Protein AF-0000000078897210 (afdb_homodimer)

pLDDT: mean 91.11, std 10.3, range [56.66, 98.88]

Sequence (164 aa):
MQIFDYKKKIAEAETKLKQQQNLYEAVRSDRNLYSKNLIESQDEITEMKRKLKIMNHQIDQLKEEITAKEATLVKEHLEHQRMQIFDYKKKIAEAETKLKQQQNLYEAVRSDRNLYSKNLIESQDEITEMKRKLKIMNHQIDQLKEEITAKEATLVKEHLEHQR

Radius of gyration: 35.7 Å; Cα contacts (8 Å, |Δi|>4): 86; chains: 2; bounding box: 18×115×64 Å

Secondary structure (DSSP, 8-state):
-HHHHHHHHHHHHHHHHHHHHHHHHHHHHHHHHHHHHHHHHHHHHHHHHHHHHHHHHHHHHHHHHHHHHHHHHHHHHHHHH-/-HHHHHHHHHHHHHHHHHHHHHHHHHHHHHHHHHHHHHHHHHHHHHHHHHHHHHHHHHHHHHHHHHHHHHHHHHHHHHHHH-

InterPro domains:
  IPR049270 Cilia- and flagella-associated protein 58, central coiled coil [PF21771] (2-82)

Solvent-accessible surface area (backbone atoms only — not comparable to full-atom values): 8576 Å² total; per-residue (Å²): 111,72,63,59,53,44,52,49,52,42,54,53,46,53,53,50,40,53,53,50,51,53,52,33,52,54,39,43,51,50,27,53,52,31,47,53,53,32,52,52,42,53,52,50,46,53,54,48,54,53,50,51,52,52,50,52,52,50,48,51,51,53,52,50,50,50,54,53,53,53,53,52,53,55,52,53,54,57,58,69,76,99,112,69,63,59,53,44,53,50,52,42,51,52,44,52,51,51,39,53,53,49,51,52,50,34,53,53,38,44,52,51,26,52,51,31,46,53,52,31,54,53,44,53,52,51,44,54,52,47,55,53,50,52,51,52,50,51,51,49,47,52,51,52,54,50,51,52,54,54,53,52,54,52,52,55,53,52,54,56,57,69,76,100

Structure (mmCIF, N/CA/C/O backbone):
data_AF-0000000078897210-model_v1
#
loop_
_entity.id
_entity.type
_entity.pdbx_description
1 polymer 'Cilia- and flagella-associated protein 58 central coiled coil domain-containing protein'
#
loop_
_atom_site.group_PDB
_atom_site.id
_atom_site.type_symbol
_atom_site.label_atom_id
_atom_site.label_alt_id
_atom_site.label_comp_id
_atom_site.label_asym_id
_atom_site.label_entity_id
_atom_site.label_seq_id
_atom_site.pdbx_PDB_ins_code
_atom_site.Cartn_x
_atom_site.Cartn_y
_atom_site.Cartn_z
_atom_site.occupancy
_atom_site.B_iso_or_equiv
_atom_site.auth_seq_id
_atom_site.auth_comp_id
_atom_site.auth_asym_id
_atom_site.auth_atom_id
_atom_site.pdbx_PDB_model_num
ATOM 1 N N . MET A 1 1 ? 3.094 -50.438 -32.062 1 69.94 1 MET A N 1
ATOM 2 C CA . MET A 1 1 ? 2.191 -49.312 -32.125 1 69.94 1 MET A CA 1
ATOM 3 C C . MET A 1 1 ? 1.845 -48.812 -30.719 1 69.94 1 MET A C 1
ATOM 5 O O . MET A 1 1 ? 1.979 -47.625 -30.422 1 69.94 1 MET A O 1
ATOM 9 N N . GLN A 1 2 ? 1.847 -49.812 -29.828 1 86.38 2 GLN A N 1
ATOM 10 C CA . GLN A 1 2 ? 1.339 -49.5 -28.484 1 86.38 2 GLN A CA 1
ATOM 11 C C . GLN A 1 2 ? 2.404 -48.812 -27.641 1 86.38 2 GLN A C 1
ATOM 13 O O . GLN A 1 2 ? 2.135 -47.812 -27 1 86.38 2 GLN A O 1
ATOM 18 N N . ILE A 1 3 ? 3.684 -49.062 -27.953 1 88.44 3 ILE A N 1
ATOM 19 C CA . ILE A 1 3 ? 4.773 -48.531 -27.156 1 88.44 3 ILE A CA 1
ATOM 20 C C . ILE A 1 3 ? 5.074 -47.094 -27.594 1 88.44 3 ILE A C 1
ATOM 22 O O . ILE A 1 3 ? 5.336 -46.219 -26.75 1 88.44 3 ILE A O 1
ATOM 26 N N . PHE A 1 4 ? 4.977 -46.938 -28.812 1 88.5 4 PHE A N 1
ATOM 27 C CA . PHE A 1 4 ? 5.238 -45.625 -29.375 1 88.5 4 PHE A CA 1
ATOM 28 C C . PHE A 1 4 ? 4.23 -44.594 -28.859 1 88.5 4 PHE A C 1
ATOM 30 O O . PHE A 1 4 ? 4.605 -43.5 -28.484 1 88.5 4 PHE A O 1
ATOM 37 N N . ASP A 1 5 ? 2.965 -45.031 -28.828 1 92.62 5 ASP A N 1
ATOM 38 C CA . ASP A 1 5 ? 1.895 -44.156 -28.328 1 92.62 5 ASP A CA 1
ATOM 39 C C . ASP A 1 5 ? 2.105 -43.781 -26.859 1 92.62 5 ASP A C 1
ATOM 41 O O . ASP A 1 5 ? 1.858 -42.656 -26.453 1 92.62 5 ASP A O 1
ATOM 45 N N . TYR A 1 6 ? 2.588 -44.781 -26.141 1 90.81 6 TYR A N 1
ATOM 46 C CA . TYR A 1 6 ? 2.846 -44.531 -24.719 1 90.81 6 TYR A CA 1
ATOM 47 C C . TYR A 1 6 ? 3.998 -43.562 -24.531 1 90.81 6 TYR A C 1
ATOM 49 O O . TYR A 1 6 ? 3.918 -42.656 -23.703 1 90.81 6 TYR A O 1
ATOM 57 N N . LYS A 1 7 ? 5.031 -43.719 -25.297 1 89.5 7 LYS A N 1
ATOM 58 C CA . LYS A 1 7 ? 6.188 -42.812 -25.234 1 89.5 7 LYS A CA 1
ATOM 59 C C . LYS A 1 7 ? 5.801 -41.375 -25.609 1 89.5 7 LYS A C 1
ATOM 61 O O . LYS A 1 7 ? 6.258 -40.438 -24.984 1 89.5 7 LYS A O 1
ATOM 66 N N . LYS A 1 8 ? 4.914 -41.375 -26.625 1 92.81 8 LYS A N 1
ATOM 67 C CA . LYS A 1 8 ? 4.414 -40.094 -27.078 1 92.81 8 LYS A CA 1
ATOM 68 C C . LYS A 1 8 ? 3.6 -39.406 -25.984 1 92.81 8 LYS A C 1
ATOM 70 O O . LYS A 1 8 ? 3.744 -38.219 -25.75 1 92.81 8 LYS A O 1
ATOM 75 N N . LYS A 1 9 ? 2.783 -40.125 -25.281 1 92.31 9 LYS A N 1
ATOM 76 C CA . LYS A 1 9 ? 1.942 -39.594 -24.219 1 92.31 9 LYS A CA 1
ATOM 77 C C . LYS A 1 9 ? 2.789 -39.094 -23.047 1 92.31 9 LYS A C 1
ATOM 79 O O . LYS A 1 9 ? 2.479 -38.062 -22.438 1 92.31 9 LYS A O 1
ATOM 84 N N . ILE A 1 10 ? 3.848 -39.781 -22.75 1 91.56 10 ILE A N 1
ATOM 85 C CA . ILE A 1 10 ? 4.742 -39.406 -21.656 1 91.56 10 ILE A CA 1
ATOM 86 C C . ILE A 1 10 ? 5.457 -38.094 -22 1 91.56 10 ILE A C 1
ATOM 88 O O . ILE A 1 10 ? 5.543 -37.188 -21.172 1 91.56 10 ILE A O 1
ATOM 92 N N . ALA A 1 11 ? 5.941 -38.062 -23.234 1 92.56 11 ALA A N 1
ATOM 93 C CA . ALA A 1 11 ? 6.637 -36.844 -23.688 1 92.56 11 ALA A CA 1
ATOM 94 C C . ALA A 1 11 ? 5.727 -35.625 -23.641 1 92.56 11 ALA A C 1
ATOM 96 O O . ALA A 1 11 ? 6.148 -34.562 -23.219 1 92.56 11 ALA A O 1
ATOM 97 N N . GLU A 1 12 ? 4.465 -35.812 -24.078 1 94 12 GLU A N 1
ATOM 98 C CA . GLU A 1 12 ? 3.475 -34.75 -24.062 1 94 12 GLU A CA 1
ATOM 99 C C . GLU A 1 12 ? 3.189 -34.281 -22.641 1 94 12 GLU A C 1
ATOM 101 O O . GLU A 1 12 ? 3.096 -33.094 -22.375 1 94 12 GLU A O 1
ATOM 106 N N . ALA A 1 13 ? 3.129 -35.25 -21.688 1 91.19 13 ALA A N 1
ATOM 107 C CA . ALA A 1 13 ? 2.852 -34.938 -20.297 1 91.19 13 ALA A CA 1
ATOM 108 C C . ALA A 1 13 ? 4.008 -34.156 -19.656 1 91.19 13 ALA A C 1
ATOM 110 O O . ALA A 1 13 ? 3.789 -33.188 -18.922 1 91.19 13 ALA A O 1
ATOM 111 N N . GLU A 1 14 ? 5.211 -34.531 -20.047 1 90.19 14 GLU A N 1
ATOM 112 C CA . GLU A 1 14 ? 6.402 -33.875 -19.516 1 90.19 14 GLU A CA 1
ATOM 113 C C . GLU A 1 14 ? 6.508 -32.438 -20.031 1 90.19 14 GLU A C 1
ATOM 115 O O . GLU A 1 14 ? 6.902 -31.547 -19.281 1 90.19 14 GLU A O 1
ATOM 120 N N . THR A 1 15 ? 6.172 -32.219 -21.266 1 94.38 15 THR A N 1
ATOM 121 C CA . THR A 1 15 ? 6.184 -30.875 -21.859 1 94.38 15 THR A CA 1
ATOM 122 C C . THR A 1 15 ? 5.16 -29.969 -21.172 1 94.38 15 THR A C 1
ATOM 124 O O . THR A 1 15 ? 5.465 -28.828 -20.828 1 94.38 15 THR A O 1
ATOM 127 N N . LYS A 1 16 ? 3.973 -30.562 -20.922 1 93.12 16 LYS A N 1
ATOM 128 C CA . LYS A 1 16 ? 2.91 -29.797 -20.266 1 93.12 16 LYS A CA 1
ATOM 129 C C . LYS A 1 16 ? 3.311 -29.406 -18.844 1 93.12 16 LYS A C 1
ATOM 131 O O . LYS A 1 16 ? 3.02 -28.297 -18.391 1 93.12 16 LYS A O 1
ATOM 136 N N . LEU A 1 17 ? 3.936 -30.266 -18.188 1 91.88 17 LEU A N 1
ATOM 137 C CA . LEU A 1 17 ? 4.391 -30.016 -16.828 1 91.88 17 LEU A CA 1
ATOM 138 C C . LEU A 1 17 ? 5.391 -28.859 -16.781 1 91.88 17 LEU A C 1
ATOM 140 O O . LEU A 1 17 ? 5.289 -27.984 -15.938 1 91.88 17 LEU A O 1
ATOM 144 N N . LYS A 1 18 ? 6.285 -28.922 -17.75 1 93.44 18 LYS A N 1
ATOM 145 C CA . LYS A 1 18 ? 7.285 -27.875 -17.828 1 93.44 18 LYS A CA 1
ATOM 146 C C . LYS A 1 18 ? 6.633 -26.516 -18.078 1 93.44 18 LYS A C 1
ATOM 148 O O . LYS A 1 18 ? 7.02 -25.516 -17.469 1 93.44 18 LYS A O 1
ATOM 153 N N . GLN A 1 19 ? 5.68 -26.5 -18.938 1 94.31 19 GLN A N 1
ATOM 154 C CA . GLN A 1 19 ? 4.938 -25.281 -19.234 1 94.31 19 GLN A CA 1
ATOM 155 C C . GLN A 1 19 ? 4.219 -24.766 -17.984 1 94.31 19 GLN A C 1
ATOM 157 O O . GLN A 1 19 ? 4.27 -23.562 -17.688 1 94.31 19 GLN A O 1
ATOM 162 N N . GLN A 1 20 ? 3.654 -25.703 -17.281 1 92.81 20 GLN A N 1
ATOM 163 C CA . GLN A 1 20 ? 2.938 -25.344 -16.062 1 92.81 20 GLN A CA 1
ATOM 164 C C . GLN A 1 20 ? 3.893 -24.812 -15 1 92.81 20 GLN A C 1
ATOM 166 O O . GLN A 1 20 ? 3.561 -23.859 -14.273 1 92.81 20 GLN A O 1
ATOM 171 N N . GLN A 1 21 ? 5.023 -25.375 -14.914 1 93.69 21 GLN A N 1
ATOM 172 C CA . GLN A 1 21 ? 6.039 -24.922 -13.969 1 93.69 21 GLN A CA 1
ATOM 173 C C . GLN A 1 21 ? 6.488 -23.5 -14.281 1 93.69 21 GLN A C 1
ATOM 175 O O . GLN A 1 21 ? 6.652 -22.672 -13.375 1 93.69 21 GLN A O 1
ATOM 180 N N . ASN A 1 22 ? 6.605 -23.141 -15.516 1 95.56 22 ASN A N 1
ATOM 181 C CA . ASN A 1 22 ? 6.984 -21.797 -15.938 1 95.56 22 ASN A CA 1
ATOM 182 C C . ASN A 1 22 ? 5.91 -20.766 -15.586 1 95.56 22 ASN A C 1
ATOM 184 O O . ASN A 1 22 ? 6.227 -19.672 -15.125 1 95.56 22 ASN A O 1
ATOM 188 N N . LEU A 1 23 ? 4.723 -21.188 -15.805 1 94.75 23 LEU A N 1
ATOM 189 C CA . LEU A 1 23 ? 3.607 -20.312 -15.469 1 94.75 23 LEU A CA 1
ATOM 190 C C . LEU A 1 23 ? 3.58 -20.031 -13.969 1 94.75 23 LEU A C 1
ATOM 192 O O . LEU A 1 23 ? 3.379 -18.891 -13.555 1 94.75 23 LEU A O 1
ATOM 196 N N . TYR A 1 24 ? 3.785 -21.109 -13.219 1 96.69 24 TYR A N 1
ATOM 197 C CA . TYR A 1 24 ? 3.816 -21 -11.766 1 96.69 24 TYR A CA 1
ATOM 198 C C . TYR A 1 24 ? 4.906 -20.031 -11.312 1 96.69 24 TYR A C 1
ATOM 200 O O . TYR A 1 24 ? 4.664 -19.156 -10.484 1 96.69 24 TYR A O 1
ATOM 208 N N .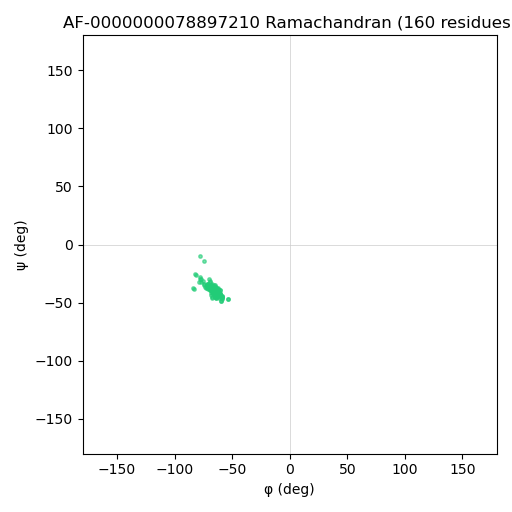 GLU A 1 25 ? 6 -20.125 -11.828 1 96.44 25 GLU A N 1
ATOM 209 C CA . GLU A 1 25 ? 7.133 -19.281 -11.445 1 96.44 25 GLU A CA 1
ATOM 210 C C . GLU A 1 25 ? 6.879 -17.812 -11.797 1 96.44 25 GLU A C 1
ATOM 212 O O . GLU A 1 25 ? 7.254 -16.922 -11.039 1 96.44 25 GLU A O 1
ATOM 217 N N . ALA A 1 26 ? 6.262 -17.562 -12.891 1 96.06 26 ALA A N 1
ATOM 218 C CA . ALA A 1 26 ? 5.953 -16.203 -13.305 1 96.06 26 ALA A CA 1
ATOM 219 C C . ALA A 1 26 ? 4.977 -15.547 -12.328 1 96.06 26 ALA A C 1
ATOM 221 O O . ALA A 1 26 ? 5.188 -14.406 -11.906 1 96.06 26 ALA A O 1
ATOM 222 N N . VAL A 1 27 ? 3.994 -16.266 -11.953 1 97.75 27 VAL A N 1
ATOM 223 C CA . VAL A 1 27 ? 2.977 -15.758 -11.039 1 97.75 27 VAL A CA 1
ATOM 224 C C . VAL A 1 27 ? 3.58 -15.555 -9.648 1 97.75 27 VAL A C 1
ATOM 226 O O . VAL A 1 27 ? 3.254 -14.594 -8.961 1 97.75 27 VAL A O 1
ATOM 229 N N . ARG A 1 28 ? 4.383 -16.484 -9.352 1 97.19 28 ARG A N 1
ATOM 230 C CA . ARG A 1 28 ? 5.062 -16.391 -8.062 1 97.19 28 ARG A CA 1
ATOM 231 C C . ARG A 1 28 ? 5.891 -15.102 -7.988 1 97.19 28 ARG A C 1
ATOM 233 O O . ARG A 1 28 ? 5.906 -14.43 -6.953 1 97.19 28 ARG A O 1
ATOM 240 N N . SER A 1 29 ? 6.582 -14.812 -9.008 1 97.69 29 SER A N 1
ATOM 241 C CA . SER A 1 29 ? 7.375 -13.594 -9.078 1 97.69 29 SER A CA 1
ATOM 242 C C . SER A 1 29 ? 6.5 -12.352 -8.914 1 97.69 29 SER A C 1
ATOM 244 O O . SER A 1 29 ? 6.844 -11.445 -8.148 1 97.69 29 SER A O 1
ATOM 246 N N . ASP A 1 30 ? 5.434 -12.344 -9.547 1 97.56 30 ASP A N 1
ATOM 247 C CA . ASP A 1 30 ? 4.48 -11.242 -9.422 1 97.56 30 ASP A CA 1
ATOM 248 C C . ASP A 1 30 ? 4.008 -11.086 -7.98 1 97.56 30 ASP A C 1
ATOM 250 O O . ASP A 1 30 ? 3.93 -9.969 -7.465 1 97.56 30 ASP A O 1
ATOM 254 N N . ARG A 1 31 ? 3.637 -12.219 -7.48 1 98.19 31 ARG A N 1
ATOM 255 C CA . ARG A 1 31 ? 3.178 -12.227 -6.094 1 98.19 31 ARG A CA 1
ATOM 256 C C . ARG A 1 31 ? 4.207 -11.586 -5.172 1 98.19 31 ARG A C 1
ATOM 258 O O . ARG A 1 31 ? 3.863 -10.75 -4.336 1 98.19 31 ARG A O 1
ATOM 265 N N . ASN A 1 32 ? 5.434 -11.977 -5.352 1 97.88 32 ASN A N 1
ATOM 266 C CA . ASN A 1 32 ? 6.508 -11.453 -4.52 1 97.88 32 ASN A CA 1
ATOM 267 C C . ASN A 1 32 ? 6.68 -9.945 -4.711 1 97.88 32 ASN A C 1
ATOM 269 O O . ASN A 1 32 ? 6.895 -9.219 -3.742 1 97.88 32 ASN A O 1
ATOM 273 N N . LEU A 1 33 ? 6.555 -9.484 -5.887 1 98.38 33 LEU A N 1
ATOM 274 C CA . LEU A 1 33 ? 6.656 -8.062 -6.199 1 98.38 33 LEU A CA 1
ATOM 275 C C . LEU A 1 33 ? 5.531 -7.277 -5.531 1 98.38 33 LEU A C 1
ATOM 277 O O . LEU A 1 33 ? 5.777 -6.266 -4.875 1 98.38 33 LEU A O 1
ATOM 281 N N . TYR A 1 34 ? 4.383 -7.73 -5.613 1 98.44 34 TYR A N 1
ATOM 282 C CA . TYR A 1 34 ? 3.23 -7.062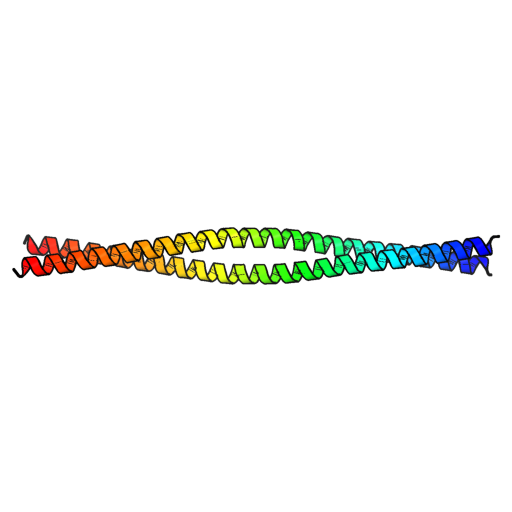 -5.012 1 98.44 34 TYR A CA 1
ATOM 283 C C . TYR A 1 34 ? 3.338 -7.051 -3.494 1 98.44 34 TYR A C 1
ATOM 285 O O . TYR A 1 34 ? 2.992 -6.055 -2.848 1 98.44 34 TYR A O 1
ATOM 293 N N . SER A 1 35 ? 3.754 -8.164 -3.043 1 97.75 35 SER A N 1
ATOM 294 C CA . SER A 1 35 ? 3.943 -8.25 -1.599 1 97.75 35 SER A CA 1
ATOM 295 C C . SER A 1 35 ? 4.941 -7.207 -1.106 1 97.75 35 SER A C 1
ATOM 297 O O . SER A 1 35 ? 4.664 -6.48 -0.149 1 97.75 35 SER A O 1
ATOM 299 N N . LYS A 1 36 ? 6.027 -7.109 -1.791 1 98.56 36 LYS A N 1
ATOM 300 C CA . LYS A 1 36 ? 7.055 -6.129 -1.443 1 98.56 36 LYS A CA 1
ATOM 301 C C . LYS A 1 36 ? 6.508 -4.707 -1.54 1 98.56 36 LYS A C 1
ATOM 303 O O . LYS A 1 36 ? 6.711 -3.896 -0.635 1 98.56 36 LYS A O 1
ATOM 308 N N . ASN A 1 37 ? 5.828 -4.422 -2.598 1 98.69 37 ASN A N 1
ATOM 309 C CA . ASN A 1 37 ? 5.266 -3.096 -2.816 1 98.69 37 ASN A CA 1
ATOM 310 C C . ASN A 1 37 ? 4.211 -2.754 -1.768 1 98.69 37 ASN A C 1
ATOM 312 O O . ASN A 1 37 ? 4.109 -1.605 -1.331 1 98.69 37 ASN A O 1
ATOM 316 N N . LEU A 1 38 ? 3.463 -3.709 -1.369 1 98.62 38 LEU A N 1
ATOM 317 C CA . LEU A 1 38 ? 2.443 -3.512 -0.344 1 98.62 38 LEU A CA 1
ATOM 318 C C . LEU A 1 38 ? 3.08 -3.141 0.992 1 98.62 38 LEU A C 1
ATOM 320 O O . LEU A 1 38 ? 2.639 -2.201 1.655 1 98.62 38 LEU A O 1
ATOM 324 N N . ILE A 1 39 ? 4.105 -3.846 1.323 1 98.69 39 ILE A N 1
ATOM 325 C CA . ILE A 1 39 ? 4.805 -3.57 2.572 1 98.69 39 ILE A CA 1
ATOM 326 C C . ILE A 1 39 ? 5.344 -2.143 2.559 1 98.69 39 ILE A C 1
ATOM 328 O O . ILE A 1 39 ? 5.191 -1.405 3.537 1 98.69 39 ILE A O 1
ATOM 332 N N . GLU A 1 40 ? 5.855 -1.752 1.508 1 98.75 40 GLU A N 1
ATOM 333 C CA . GLU A 1 40 ? 6.391 -0.401 1.369 1 98.75 40 GLU A CA 1
ATOM 334 C C . GLU A 1 40 ? 5.285 0.644 1.463 1 98.75 40 GLU A C 1
ATOM 336 O O . GLU A 1 40 ? 5.457 1.686 2.1 1 98.75 40 GLU A O 1
ATOM 341 N N . SER A 1 41 ? 4.234 0.341 0.832 1 98.81 41 SER A N 1
ATOM 342 C CA . SER A 1 41 ? 3.096 1.254 0.881 1 98.81 41 SER A CA 1
ATOM 343 C C . SER A 1 41 ? 2.529 1.356 2.293 1 98.81 41 SER A C 1
ATOM 345 O O . SER A 1 41 ? 2.191 2.449 2.754 1 98.81 41 SER A O 1
ATOM 347 N N . GLN A 1 42 ? 2.441 0.27 2.998 1 98.62 42 GLN A N 1
ATOM 348 C CA . GLN A 1 42 ? 1.938 0.255 4.367 1 98.62 42 GLN A CA 1
ATOM 349 C C . GLN A 1 42 ? 2.869 1.023 5.301 1 98.62 42 GLN A C 1
ATOM 351 O O . GLN A 1 42 ? 2.41 1.703 6.223 1 98.62 42 GLN A O 1
ATOM 356 N N . ASP A 1 43 ? 4.117 0.98 5.086 1 98.69 43 ASP A N 1
ATOM 357 C CA . ASP A 1 43 ? 5.094 1.76 5.84 1 98.69 43 ASP A CA 1
ATOM 358 C C . ASP A 1 43 ? 4.906 3.256 5.602 1 98.69 43 ASP A C 1
ATOM 360 O O . ASP A 1 43 ? 4.957 4.051 6.539 1 98.69 43 ASP A O 1
ATOM 364 N N . GLU A 1 44 ? 4.691 3.559 4.383 1 98.75 44 GLU A N 1
ATOM 365 C CA . GLU A 1 44 ? 4.457 4.961 4.043 1 98.75 44 GLU A CA 1
ATOM 366 C C . GLU A 1 44 ? 3.189 5.484 4.707 1 98.75 44 GLU A C 1
ATOM 368 O O . GLU A 1 44 ? 3.162 6.613 5.199 1 98.75 44 GLU A O 1
ATOM 373 N N . ILE A 1 45 ? 2.207 4.711 4.758 1 98.88 45 ILE A N 1
ATOM 374 C CA . ILE A 1 45 ? 0.947 5.082 5.391 1 98.88 45 ILE A CA 1
ATOM 375 C C . ILE A 1 45 ? 1.172 5.336 6.879 1 98.88 45 ILE A C 1
ATOM 377 O O . ILE A 1 45 ? 0.671 6.316 7.434 1 98.88 45 ILE A O 1
ATOM 381 N N . THR A 1 46 ? 1.96 4.457 7.488 1 98.69 46 THR A N 1
ATOM 382 C CA . THR A 1 46 ? 2.268 4.605 8.906 1 98.69 46 THR A CA 1
ATOM 383 C C . THR A 1 46 ? 2.996 5.922 9.164 1 98.69 46 THR A C 1
ATOM 385 O O . THR A 1 46 ? 2.664 6.645 10.109 1 98.69 46 THR A O 1
ATOM 388 N N . GLU A 1 47 ? 3.898 6.266 8.352 1 98.56 47 GLU A N 1
ATOM 389 C CA . GLU A 1 47 ? 4.648 7.516 8.469 1 98.56 47 GLU A CA 1
ATOM 390 C C . GLU A 1 47 ? 3.738 8.727 8.258 1 98.56 47 GLU A C 1
ATOM 392 O O . GLU A 1 47 ? 3.838 9.711 8.984 1 98.56 47 GLU A O 1
ATOM 397 N N . MET A 1 48 ? 2.842 8.602 7.383 1 98.56 48 MET A N 1
ATOM 398 C CA . MET A 1 48 ? 1.945 9.711 7.074 1 98.56 48 MET A CA 1
ATOM 399 C C . MET A 1 48 ? 0.934 9.93 8.195 1 98.56 48 MET A C 1
ATOM 401 O O . MET A 1 48 ? 0.585 11.062 8.516 1 98.56 48 MET A O 1
ATOM 405 N N . LYS A 1 49 ? 0.487 8.789 8.781 1 98.62 49 LYS A N 1
ATOM 406 C CA . LYS A 1 49 ? -0.399 8.891 9.938 1 98.62 49 LYS A CA 1
ATOM 407 C C . LYS A 1 49 ? 0.277 9.633 11.086 1 98.62 49 LYS A C 1
ATOM 409 O O . LYS A 1 49 ? -0.348 10.469 11.75 1 98.62 49 LYS A O 1
ATOM 414 N N . ARG A 1 50 ? 1.529 9.391 11.273 1 98.5 50 ARG A N 1
ATOM 415 C CA . ARG A 1 50 ? 2.307 10.086 12.297 1 98.5 50 ARG A CA 1
ATOM 416 C C . ARG A 1 50 ? 2.428 11.57 11.977 1 98.5 50 ARG A C 1
ATOM 418 O O . ARG A 1 50 ? 2.23 12.422 12.844 1 98.5 50 ARG A O 1
ATOM 425 N N . LYS A 1 51 ? 2.631 11.875 10.703 1 98.62 51 LYS A N 1
ATOM 426 C CA . LYS A 1 51 ? 2.77 13.266 10.258 1 98.62 51 LYS A CA 1
ATOM 427 C C . LYS A 1 51 ? 1.457 14.023 10.422 1 98.62 51 LYS A C 1
ATOM 429 O O . LYS A 1 51 ? 1.451 15.172 10.875 1 98.62 51 LYS A O 1
ATOM 434 N N . LEU A 1 52 ? 0.397 13.414 10.141 1 98.56 52 LEU A N 1
ATOM 435 C CA . LEU A 1 52 ? -0.917 14.039 10.266 1 98.56 52 LEU A CA 1
ATOM 436 C C . LEU A 1 52 ? -1.232 14.352 11.719 1 98.56 52 LEU A C 1
ATOM 438 O O . LEU A 1 52 ? -1.767 15.422 12.023 1 98.56 52 LEU A O 1
ATOM 442 N N . LYS A 1 53 ? -0.809 13.43 12.523 1 98.25 53 LYS A N 1
ATOM 443 C CA . LYS A 1 53 ? -1.031 13.633 13.953 1 98.25 53 LYS A CA 1
ATOM 444 C C . LYS A 1 53 ? -0.231 14.828 14.469 1 98.25 53 LYS A C 1
ATOM 446 O O . LYS A 1 53 ? -0.748 15.648 15.234 1 98.25 53 LYS A O 1
ATOM 451 N N . ILE A 1 54 ? 0.946 14.977 14.055 1 98.62 54 ILE A N 1
ATOM 452 C CA . ILE A 1 54 ? 1.829 16.062 14.461 1 98.62 54 ILE A CA 1
ATOM 453 C C . ILE A 1 54 ? 1.28 17.391 13.953 1 98.62 54 ILE A C 1
ATOM 455 O O . ILE A 1 54 ? 1.223 18.375 14.703 1 98.62 54 ILE A O 1
ATOM 459 N N . MET A 1 55 ? 0.806 17.375 12.797 1 98.31 55 MET A N 1
ATOM 460 C CA . MET A 1 55 ? 0.3 18.609 12.188 1 98.31 55 MET A CA 1
ATOM 461 C C . MET A 1 55 ? -1.007 19.031 12.844 1 98.31 55 MET A C 1
ATOM 463 O O . MET A 1 55 ? -1.243 20.234 13.047 1 98.31 55 MET A O 1
ATOM 467 N N . ASN A 1 56 ? -1.776 18.047 13.211 1 97.81 56 ASN A N 1
ATOM 468 C CA . ASN A 1 56 ? -3.004 18.375 13.93 1 97.81 56 ASN A CA 1
ATOM 469 C C . ASN A 1 56 ? -2.707 19.016 15.281 1 97.81 56 ASN A C 1
ATOM 471 O O . ASN A 1 56 ? -3.354 20 15.656 1 97.81 56 ASN A O 1
ATOM 475 N N . HIS A 1 57 ? -1.661 18.562 15.93 1 97.88 57 HIS A N 1
ATOM 476 C CA . HIS A 1 57 ? -1.236 19.125 17.203 1 97.88 57 HIS A CA 1
ATOM 477 C C . HIS A 1 57 ? -0.712 20.547 17.016 1 97.88 57 HIS A C 1
ATOM 479 O O . HIS A 1 57 ? -1.05 21.453 17.797 1 97.88 57 HIS A O 1
ATOM 485 N N . GLN A 1 58 ? -0.021 20.75 15.938 1 98.25 58 GLN A N 1
ATOM 486 C CA . GLN A 1 58 ? 0.502 22.062 15.602 1 98.25 58 GLN A CA 1
ATOM 487 C C . GLN A 1 58 ? -0.63 23.062 15.344 1 98.25 58 GLN A C 1
ATOM 489 O O . GLN A 1 58 ? -0.593 24.188 15.828 1 98.25 58 GLN A O 1
ATOM 494 N N . ILE A 1 59 ? -1.618 22.672 14.633 1 98.31 59 ILE A N 1
ATOM 495 C CA . ILE A 1 59 ? -2.766 23.516 14.32 1 98.31 59 ILE A CA 1
ATOM 496 C C . ILE A 1 59 ? -3.498 23.891 15.609 1 98.31 59 ILE A C 1
ATOM 498 O O . ILE A 1 59 ? -3.846 25.047 15.812 1 98.31 59 ILE A O 1
ATOM 502 N N . ASP A 1 60 ? -3.598 22.922 16.484 1 97.69 60 ASP A N 1
ATOM 503 C CA . ASP A 1 60 ? -4.258 23.172 17.766 1 97.69 60 ASP A CA 1
ATOM 504 C C . ASP A 1 60 ? -3.477 24.188 18.609 1 97.69 60 ASP A C 1
ATOM 506 O O . ASP A 1 60 ? -4.062 25.094 19.188 1 97.69 60 ASP A O 1
ATOM 510 N N . GLN A 1 61 ? -2.219 24.156 18.609 1 97.38 61 GLN A N 1
ATOM 511 C CA . GLN A 1 61 ? -1.345 25.062 19.344 1 97.38 61 GLN A CA 1
ATOM 512 C C . GLN A 1 61 ? -1.424 26.484 18.797 1 97.38 61 GLN A C 1
ATOM 514 O O . GLN A 1 61 ? -1.486 27.438 19.562 1 97.38 61 GLN A O 1
ATOM 519 N N . LEU A 1 62 ? -1.477 26.531 17.484 1 97.19 62 LEU A N 1
ATOM 520 C CA . LEU A 1 62 ? -1.555 27.844 16.844 1 97.19 62 LEU A CA 1
ATOM 521 C C . LEU A 1 62 ? -2.896 28.516 17.125 1 97.19 62 LEU A C 1
ATOM 523 O O . LEU A 1 62 ? -2.953 29.719 17.391 1 97.19 62 LEU A O 1
ATOM 527 N N . LYS A 1 63 ? -3.896 27.688 17.188 1 95.19 63 LYS A N 1
ATOM 528 C CA . LYS A 1 63 ? -5.23 28.203 17.484 1 95.19 63 LYS A CA 1
ATOM 529 C C . LYS A 1 63 ? -5.328 28.703 18.922 1 95.19 63 LYS A C 1
ATOM 531 O O . LYS A 1 63 ? -5.949 29.734 19.188 1 95.19 63 LYS A O 1
ATOM 536 N N . GLU A 1 64 ? -4.648 28.031 19.828 1 94.31 64 GLU A N 1
ATOM 537 C CA . GLU A 1 64 ? -4.625 28.453 21.219 1 94.31 64 GLU A CA 1
ATOM 538 C C . GLU A 1 64 ? -3.842 29.75 21.391 1 94.31 64 GLU A C 1
ATOM 540 O O . GLU A 1 64 ? -4.25 30.625 22.156 1 94.31 64 GLU A O 1
ATOM 545 N N . GLU A 1 65 ? -2.82 29.891 20.688 1 92.44 65 GLU A N 1
ATOM 546 C CA . GLU A 1 65 ? -2.01 31.094 20.734 1 92.44 65 GLU A CA 1
ATOM 547 C C . GLU A 1 65 ? -2.787 32.312 20.219 1 92.44 65 GLU A C 1
ATOM 549 O O . GLU A 1 65 ? -2.729 33.375 20.797 1 92.44 65 GLU A O 1
ATOM 554 N N . ILE A 1 66 ? -3.559 32.188 19.188 1 91.81 66 ILE A N 1
ATOM 555 C CA . ILE A 1 66 ? -4.367 33.25 18.609 1 91.81 66 ILE A CA 1
ATOM 556 C C . ILE A 1 66 ? -5.461 33.656 19.594 1 91.81 66 ILE A C 1
ATOM 558 O O . ILE A 1 66 ? -5.68 34.844 19.812 1 91.81 66 ILE A O 1
ATOM 562 N N . THR A 1 67 ? -6.051 32.656 20.266 1 88.81 67 THR A N 1
ATOM 563 C CA . THR A 1 67 ? -7.102 32.938 21.234 1 88.81 67 THR A CA 1
ATOM 564 C C . THR A 1 67 ? -6.543 33.688 22.438 1 88.81 67 THR A C 1
ATOM 566 O O . THR A 1 67 ? -7.164 34.625 22.922 1 88.81 67 THR A O 1
ATOM 569 N N . ALA A 1 68 ? -5.34 33.312 22.891 1 85.56 68 ALA A N 1
ATOM 570 C CA . ALA A 1 68 ? -4.703 33.969 24.047 1 85.56 68 ALA A CA 1
ATOM 571 C C . ALA A 1 68 ? -4.312 35.406 23.719 1 85.56 68 ALA A C 1
ATOM 573 O O . ALA A 1 68 ? -4.496 36.312 24.547 1 85.56 68 ALA A O 1
ATOM 574 N N . LYS A 1 69 ? -3.895 35.688 22.531 1 79.75 69 LYS A N 1
ATOM 575 C CA . LYS A 1 69 ? -3.48 37.031 22.125 1 79.75 69 LYS A CA 1
ATOM 576 C C . LYS A 1 69 ? -4.688 37.938 21.938 1 79.75 69 LYS A C 1
ATOM 578 O O . LYS A 1 69 ? -4.633 39.125 22.281 1 79.75 69 LYS A O 1
ATOM 583 N N . GLU A 1 70 ? -5.789 37.375 21.469 1 81.81 70 GLU A N 1
ATOM 584 C CA . GLU A 1 70 ? -7.023 38.156 21.312 1 81.81 70 GLU A CA 1
ATOM 585 C C . GLU A 1 70 ? -7.605 38.531 22.672 1 81.81 70 GLU A C 1
ATOM 587 O O . GLU A 1 70 ? -8.117 39.625 22.844 1 81.81 70 GLU A O 1
ATOM 592 N N . ALA A 1 71 ? -7.398 37.656 23.656 1 81.19 71 ALA A N 1
ATOM 593 C CA . ALA A 1 71 ? -7.891 37.906 25 1 81.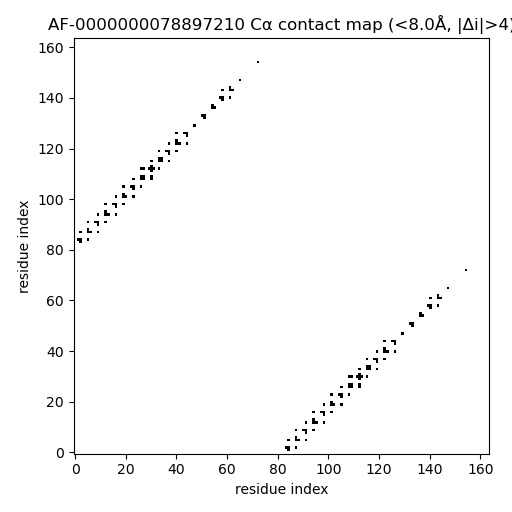19 71 ALA A CA 1
ATOM 594 C C . ALA A 1 71 ? -7.074 39.031 25.672 1 81.19 71 ALA A C 1
ATOM 596 O O . ALA A 1 71 ? -7.629 39.875 26.359 1 81.19 71 ALA A O 1
ATOM 597 N N . THR A 1 72 ? -5.836 39.094 25.406 1 76.69 72 THR A N 1
ATOM 598 C CA . THR A 1 72 ? -4.957 40.125 25.969 1 76.69 72 THR A CA 1
ATOM 599 C C . THR A 1 72 ? -5.258 41.5 25.359 1 76.69 72 THR A C 1
ATOM 601 O O . THR A 1 72 ? -5.262 42.5 26.062 1 76.69 72 THR A O 1
ATOM 604 N N . LEU A 1 73 ? -5.637 41.562 24.094 1 72.56 73 LEU A N 1
ATOM 605 C CA . LEU A 1 73 ? -5.965 42.812 23.406 1 72.56 73 LEU A CA 1
ATOM 606 C C . LEU A 1 73 ? -7.258 43.406 23.938 1 72.56 73 LEU A C 1
ATOM 608 O O . LEU A 1 73 ? -7.352 44.625 24.141 1 72.56 73 LEU A O 1
ATOM 612 N N . VAL A 1 74 ? -8.188 42.562 24.234 1 74.31 74 VAL A N 1
ATOM 613 C CA . VAL A 1 74 ? -9.469 43 24.766 1 74.31 74 VAL A CA 1
ATOM 614 C C . VAL A 1 74 ? -9.281 43.562 26.172 1 74.31 74 VAL A C 1
ATOM 616 O O . VAL A 1 74 ? -9.828 44.625 26.516 1 74.31 74 VAL A O 1
ATOM 619 N N . LYS A 1 75 ? -8.383 43.031 26.969 1 75.06 75 LYS A N 1
ATOM 620 C CA . LYS A 1 75 ? -8.109 43.469 28.328 1 75.06 75 LYS A CA 1
ATOM 621 C C . LYS A 1 75 ? -7.395 44.812 28.328 1 75.06 75 LYS A C 1
ATOM 623 O O . LYS A 1 75 ? -7.703 45.688 29.141 1 75.06 75 LYS A O 1
ATOM 628 N N . GLU A 1 76 ? -6.52 45.031 27.406 1 67.69 76 GLU A N 1
ATOM 629 C CA . GLU A 1 76 ? -5.77 46.25 27.328 1 67.69 76 GLU A CA 1
ATOM 630 C C . GLU A 1 76 ? -6.668 47.438 26.906 1 67.69 76 GLU A C 1
ATOM 632 O O . GLU A 1 76 ? -6.527 48.531 27.422 1 67.69 76 GLU A O 1
ATOM 637 N N . HIS A 1 77 ? -7.605 47.219 26.047 1 71.38 77 HIS A N 1
ATOM 638 C CA . HIS A 1 77 ? -8.531 48.25 25.609 1 71.38 77 HIS A CA 1
ATOM 639 C C . HIS A 1 77 ? -9.484 48.656 26.719 1 71.38 77 HIS A C 1
ATOM 641 O O . HIS A 1 77 ? -9.789 49.844 26.891 1 71.38 77 HIS A O 1
ATOM 647 N N . LEU A 1 78 ? -9.82 47.75 27.594 1 68.44 78 LEU A N 1
ATOM 648 C CA . LEU A 1 78 ? -10.734 48.031 28.703 1 68.44 78 LEU A CA 1
ATOM 649 C C . LEU A 1 78 ? -10.031 48.844 29.781 1 68.44 78 LEU A C 1
ATOM 651 O O . LEU A 1 78 ? -10.633 49.75 30.391 1 68.44 78 LEU A O 1
ATOM 655 N N . GLU A 1 79 ? -8.734 48.594 29.891 1 67.12 79 GLU A N 1
ATOM 656 C CA . GLU A 1 79 ? -7.961 49.312 30.906 1 67.12 79 GLU A CA 1
ATOM 657 C C . GLU A 1 79 ? -7.648 50.719 30.469 1 67.12 79 GLU A C 1
ATOM 659 O O . GLU A 1 79 ? -7.594 51.656 31.297 1 67.12 79 GLU A O 1
ATOM 664 N N . HIS A 1 80 ? -7.551 50.969 29.219 1 65 80 HIS A N 1
ATOM 665 C CA . HIS A 1 80 ? -7.277 52.312 28.703 1 65 80 HIS A CA 1
ATOM 666 C C . HIS A 1 80 ? -8.531 53.156 28.719 1 65 80 HIS A C 1
ATOM 668 O O . HIS A 1 80 ? -8.445 54.406 28.812 1 65 80 HIS A O 1
ATOM 674 N N . GLN A 1 81 ? -9.648 52.656 28.547 1 62.19 81 GLN A N 1
ATOM 675 C CA . GLN A 1 81 ? -10.891 53.406 28.609 1 62.19 81 GLN A CA 1
ATOM 676 C C . GLN A 1 81 ? -11.266 53.75 30.047 1 62.19 81 GLN A C 1
ATOM 678 O O . GLN A 1 81 ? -11.992 54.719 30.312 1 62.19 81 GLN A O 1
ATOM 683 N N . ARG A 1 82 ? -10.516 53 31.031 1 57 82 ARG A N 1
ATOM 684 C CA . ARG A 1 82 ? -10.711 53.406 32.406 1 57 82 ARG A CA 1
ATOM 685 C C . ARG A 1 82 ? -9.828 54.594 32.781 1 57 82 ARG A C 1
ATOM 687 O O . ARG A 1 82 ? -10.281 55.531 33.438 1 57 82 ARG A O 1
ATOM 694 N N . MET B 1 1 ? 4.961 -56.406 -19.344 1 69.88 1 MET B N 1
ATOM 695 C CA . MET B 1 1 ? 5.738 -55.625 -18.3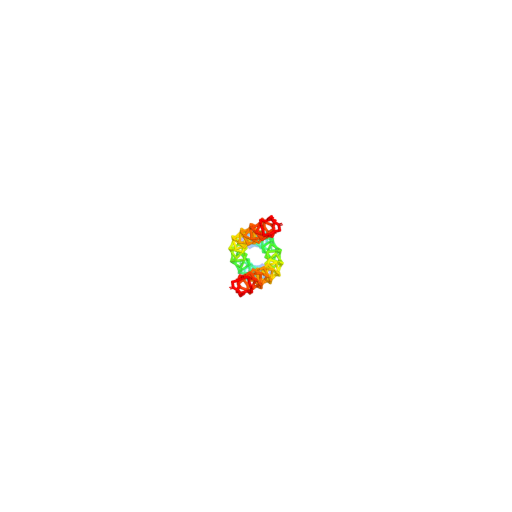91 1 69.88 1 MET B CA 1
ATOM 696 C C . MET B 1 1 ? 5.957 -54.219 -18.891 1 69.88 1 MET B C 1
ATOM 698 O O . MET B 1 1 ? 5.68 -53.25 -18.172 1 69.88 1 MET B O 1
ATOM 702 N N . GLN B 1 2 ? 6.02 -54.125 -20.219 1 86.44 2 GLN B N 1
ATOM 703 C CA . GLN B 1 2 ? 6.418 -52.875 -20.797 1 86.44 2 GLN B CA 1
ATOM 704 C C . GLN B 1 2 ? 5.238 -51.906 -20.875 1 86.44 2 GLN B C 1
ATOM 706 O O . GLN B 1 2 ? 5.355 -50.719 -20.469 1 86.44 2 GLN B O 1
ATOM 711 N N . ILE B 1 3 ? 4.016 -52.438 -20.922 1 88.38 3 ILE B N 1
ATOM 712 C CA . ILE B 1 3 ? 2.828 -51.625 -21.078 1 88.38 3 ILE B CA 1
ATOM 713 C C . ILE B 1 3 ? 2.395 -51.094 -19.703 1 88.38 3 ILE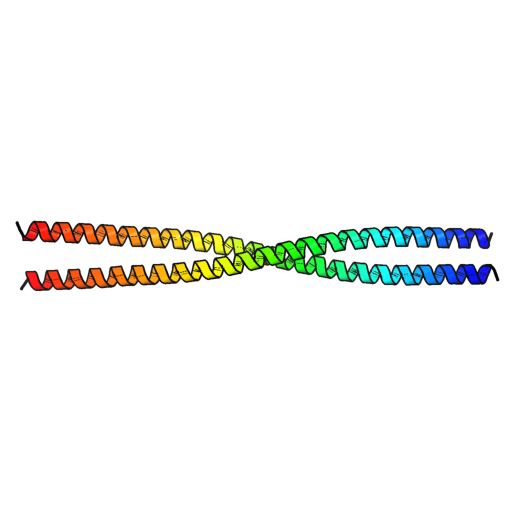 B C 1
ATOM 715 O O . ILE B 1 3 ? 1.993 -49.938 -19.578 1 88.38 3 ILE B O 1
ATOM 719 N N . PHE B 1 4 ? 2.557 -51.906 -18.828 1 88.75 4 PHE B N 1
ATOM 720 C CA . PHE B 1 4 ? 2.182 -51.562 -17.453 1 88.75 4 PHE B CA 1
ATOM 721 C C . PHE B 1 4 ? 3.033 -50.406 -16.953 1 88.75 4 PHE B C 1
ATOM 723 O O . PHE B 1 4 ? 2.516 -49.469 -16.328 1 88.75 4 PHE B O 1
ATOM 730 N N . ASP B 1 5 ? 4.328 -50.469 -17.219 1 92.5 5 ASP B N 1
ATOM 731 C CA . ASP B 1 5 ? 5.262 -49.438 -16.812 1 92.5 5 ASP B CA 1
ATOM 732 C C . ASP B 1 5 ? 4.926 -48.094 -17.469 1 92.5 5 ASP B C 1
ATOM 734 O O . ASP B 1 5 ? 5.02 -47.062 -16.828 1 92.5 5 ASP B O 1
ATOM 738 N N . TYR B 1 6 ? 4.512 -48.188 -18.688 1 90.88 6 TYR B N 1
ATOM 739 C CA . TYR B 1 6 ? 4.148 -47 -19.422 1 90.88 6 TYR B CA 1
ATOM 740 C C . TYR B 1 6 ? 2.881 -46.375 -18.844 1 90.88 6 TYR B C 1
ATOM 742 O O . TYR B 1 6 ? 2.809 -45.156 -18.656 1 90.88 6 TYR B O 1
ATOM 750 N N . LYS B 1 7 ? 1.91 -47.188 -18.531 1 89.75 7 LYS B N 1
ATOM 751 C CA . LYS B 1 7 ? 0.66 -46.719 -17.953 1 89.75 7 LYS B CA 1
ATOM 752 C C . LYS B 1 7 ? 0.899 -46.062 -16.578 1 89.75 7 LYS B C 1
ATOM 754 O O . LYS B 1 7 ? 0.297 -45.031 -16.266 1 89.75 7 LYS B O 1
ATOM 759 N N . LYS B 1 8 ? 1.838 -46.75 -15.906 1 92.88 8 LYS B N 1
ATOM 760 C CA . LYS B 1 8 ? 2.205 -46.219 -14.594 1 92.88 8 LYS B CA 1
ATOM 761 C C . LYS B 1 8 ? 2.871 -44.844 -14.711 1 92.88 8 LYS B C 1
ATOM 763 O O . LYS B 1 8 ? 2.574 -43.938 -13.93 1 92.88 8 LYS B O 1
ATOM 768 N N . LYS B 1 9 ? 3.734 -44.656 -15.656 1 92.31 9 LYS B N 1
ATOM 769 C CA . LYS B 1 9 ? 4.441 -43.406 -15.867 1 92.31 9 LYS B CA 1
ATOM 770 C C . LYS B 1 9 ? 3.479 -42.281 -16.266 1 92.31 9 LYS B C 1
ATOM 772 O O . LYS B 1 9 ? 3.633 -41.156 -15.844 1 92.31 9 LYS B O 1
ATOM 777 N N . ILE B 1 10 ? 2.496 -42.625 -17.047 1 91.62 10 ILE B N 1
ATOM 778 C CA . ILE B 1 10 ? 1.503 -41.656 -17.5 1 91.62 10 ILE B CA 1
ATOM 779 C C . ILE B 1 10 ? 0.662 -41.188 -16.312 1 91.62 10 ILE B C 1
ATOM 781 O O . ILE B 1 10 ? 0.425 -39.969 -16.141 1 91.62 10 ILE B O 1
ATOM 785 N N . ALA B 1 11 ? 0.25 -42.156 -15.516 1 92.75 11 ALA B N 1
ATOM 786 C CA . ALA B 1 11 ? -0.556 -41.844 -14.344 1 92.75 11 ALA B CA 1
ATOM 787 C C . ALA B 1 11 ? 0.202 -40.938 -13.383 1 92.75 11 ALA B C 1
ATOM 789 O O . ALA B 1 11 ? -0.367 -40 -12.844 1 92.75 11 ALA B O 1
ATOM 790 N N . GLU B 1 12 ? 1.492 -41.25 -13.172 1 94.12 12 GLU B N 1
ATOM 791 C CA . GLU B 1 12 ? 2.348 -40.438 -12.305 1 94.12 12 GLU B CA 1
ATOM 792 C C . GLU B 1 12 ? 2.498 -39 -12.836 1 94.12 12 GLU B C 1
ATOM 794 O O . GLU B 1 12 ? 2.436 -38.031 -12.078 1 94.12 12 GLU B O 1
ATOM 799 N N . ALA B 1 13 ? 2.623 -38.875 -14.172 1 91.12 13 ALA B N 1
ATOM 800 C CA . ALA B 1 13 ? 2.783 -37.562 -14.797 1 91.12 13 ALA B CA 1
ATOM 801 C C . ALA B 1 13 ? 1.512 -36.75 -14.664 1 91.12 13 ALA B C 1
ATOM 803 O O . ALA B 1 13 ? 1.576 -35.531 -14.383 1 91.12 13 ALA B O 1
ATOM 804 N N . GLU B 1 14 ? 0.375 -37.406 -14.797 1 90.25 14 GLU B N 1
ATOM 805 C CA . GLU B 1 14 ? -0.913 -36.75 -14.68 1 90.25 14 GLU B CA 1
ATOM 806 C C . GLU B 1 14 ? -1.155 -36.25 -13.258 1 90.25 14 GLU B C 1
ATOM 808 O O . GLU B 1 14 ? -1.692 -35.156 -13.055 1 90.25 14 GLU B O 1
ATOM 813 N N . THR B 1 15 ? -0.787 -37 -12.281 1 94.38 15 THR B N 1
ATOM 814 C CA . THR B 1 15 ? -0.922 -36.625 -10.875 1 94.38 15 THR B CA 1
ATOM 815 C C . THR B 1 15 ? -0.05 -35.438 -10.555 1 94.38 15 THR B C 1
ATOM 817 O O . THR B 1 15 ? -0.503 -34.469 -9.898 1 94.38 15 THR B O 1
ATOM 820 N N . LYS B 1 16 ? 1.187 -35.469 -11.094 1 93.19 16 LYS B N 1
ATOM 821 C CA . LYS B 1 16 ? 2.115 -34.344 -10.875 1 93.19 16 LYS B CA 1
ATOM 822 C C . LYS B 1 16 ? 1.593 -33.062 -11.492 1 93.19 16 LYS B C 1
ATOM 824 O O . LYS B 1 16 ? 1.725 -31.984 -10.906 1 93.19 16 LYS B O 1
ATOM 829 N N . LEU B 1 17 ? 1.029 -33.156 -12.602 1 91.75 17 LEU B N 1
ATOM 830 C CA . LEU B 1 17 ? 0.47 -32 -13.297 1 91.75 17 LEU B CA 1
ATOM 831 C C . LEU B 1 17 ? -0.66 -31.375 -12.484 1 91.75 17 LEU B C 1
ATOM 833 O O . LEU B 1 17 ? -0.712 -30.156 -12.32 1 91.75 17 LEU B O 1
ATOM 837 N N . LYS B 1 18 ? -1.493 -32.281 -11.977 1 93.38 18 LYS B N 1
ATOM 838 C CA . LYS B 1 18 ? -2.607 -31.797 -11.164 1 93.38 18 LYS B CA 1
ATOM 839 C C . LYS B 1 18 ? -2.105 -31.062 -9.922 1 93.38 18 LYS B C 1
ATOM 841 O O . LYS B 1 18 ? -2.646 -30.016 -9.547 1 93.38 18 LYS B O 1
ATOM 846 N N . GLN B 1 19 ? -1.107 -31.594 -9.32 1 94.38 19 GLN B N 1
ATOM 847 C CA . GLN B 1 19 ? -0.5 -30.969 -8.156 1 94.38 19 GLN B CA 1
ATOM 848 C C . GLN B 1 19 ? 0.078 -29.594 -8.5 1 94.38 19 GLN B C 1
ATOM 850 O O . GLN B 1 19 ? -0.131 -28.625 -7.766 1 94.38 19 GLN B O 1
ATOM 855 N N . GLN B 1 20 ? 0.709 -29.562 -9.633 1 92.81 20 GLN B N 1
ATOM 856 C CA . GLN B 1 20 ? 1.308 -28.312 -10.086 1 92.81 20 GLN B CA 1
ATOM 857 C C . GLN B 1 20 ? 0.236 -27.281 -10.398 1 92.81 20 GLN B C 1
ATOM 859 O O . GLN B 1 20 ? 0.413 -26.094 -10.109 1 92.81 20 GLN B O 1
ATOM 864 N N . GLN B 1 21 ? -0.825 -27.703 -10.961 1 93.75 21 GLN B N 1
ATOM 865 C CA . GLN B 1 21 ? -1.94 -26.812 -11.266 1 93.75 21 GLN B CA 1
ATOM 866 C C . GLN B 1 21 ? -2.539 -26.219 -9.992 1 93.75 21 GLN B C 1
ATOM 868 O O . GLN B 1 21 ? -2.854 -25.031 -9.945 1 93.75 21 GLN B O 1
ATOM 873 N N . ASN B 1 22 ? -2.627 -26.969 -8.938 1 95.62 22 ASN B N 1
ATOM 874 C CA . ASN B 1 22 ? -3.141 -26.516 -7.656 1 95.62 22 ASN B CA 1
ATOM 875 C C . ASN B 1 22 ? -2.219 -25.469 -7.027 1 95.62 22 ASN B C 1
ATOM 877 O O . ASN B 1 22 ? -2.688 -24.469 -6.484 1 95.62 22 ASN B O 1
ATOM 881 N N . LEU B 1 23 ? -0.978 -25.75 -7.145 1 94.81 23 LEU B N 1
ATOM 882 C CA . LEU B 1 23 ? 0.007 -24.797 -6.621 1 94.81 23 LEU B CA 1
ATOM 883 C C . LEU B 1 23 ? -0.084 -23.469 -7.348 1 94.81 23 LEU B C 1
ATOM 885 O O . LEU B 1 23 ? -0.045 -22.406 -6.715 1 94.81 23 LEU B O 1
ATOM 889 N N . TYR B 1 24 ? -0.2 -23.578 -8.664 1 96.62 24 TYR B N 1
ATOM 890 C CA . TYR B 1 24 ? -0.327 -22.391 -9.492 1 96.62 24 TYR B CA 1
ATOM 891 C C . TYR B 1 24 ? -1.547 -21.562 -9.094 1 96.62 24 TYR B C 1
ATOM 893 O O . TYR B 1 24 ? -1.456 -20.344 -8.922 1 96.62 24 TYR B O 1
ATOM 901 N N . GLU B 1 25 ? -2.594 -22.141 -8.906 1 96.5 25 GLU B N 1
ATOM 902 C CA . GLU B 1 25 ? -3.836 -21.469 -8.562 1 96.5 25 GLU B CA 1
ATOM 903 C C . GLU B 1 25 ? -3.736 -20.797 -7.191 1 96.5 25 GLU B C 1
ATOM 905 O O . GLU B 1 25 ? -4.254 -19.703 -6.992 1 96.5 25 GLU B O 1
ATOM 910 N N . ALA B 1 26 ? -3.088 -21.422 -6.273 1 96.25 26 ALA B N 1
ATOM 911 C CA . ALA B 1 26 ? -2.916 -20.859 -4.938 1 96.25 26 ALA B CA 1
ATOM 912 C C . ALA B 1 26 ? -2.082 -19.578 -4.988 1 96.25 26 ALA B C 1
ATOM 914 O O . ALA B 1 26 ? -2.449 -18.578 -4.387 1 96.25 26 ALA B O 1
ATOM 915 N N . VAL B 1 27 ? -1.043 -19.609 -5.734 1 97.81 27 VAL B N 1
ATOM 916 C CA . VAL B 1 27 ? -0.146 -18.469 -5.852 1 97.81 27 VAL B CA 1
ATOM 917 C C . VAL B 1 27 ? -0.848 -17.344 -6.605 1 97.81 27 VAL B C 1
ATOM 919 O O . VAL B 1 27 ? -0.678 -16.156 -6.27 1 97.81 27 VAL B O 1
ATOM 922 N N . ARG B 1 28 ? -1.553 -17.781 -7.559 1 97.25 28 ARG B N 1
ATOM 923 C CA . ARG B 1 28 ? -2.314 -16.797 -8.32 1 97.25 28 ARG B CA 1
ATOM 924 C C . ARG B 1 28 ? -3.291 -16.047 -7.422 1 97.25 28 ARG B C 1
ATOM 926 O O . ARG B 1 28 ? -3.447 -14.836 -7.547 1 97.25 28 ARG B O 1
ATOM 933 N N . SER B 1 29 ? -3.961 -16.75 -6.598 1 97.81 29 SER B N 1
ATOM 934 C CA . SER B 1 29 ? -4.891 -16.141 -5.648 1 97.81 29 SER B CA 1
ATOM 935 C C . SER B 1 29 ? -4.18 -15.148 -4.734 1 97.81 29 SER B C 1
ATOM 937 O O . SER B 1 29 ? -4.668 -14.039 -4.52 1 97.81 29 SER B O 1
ATOM 939 N N . ASP B 1 30 ? -3.082 -15.516 -4.273 1 97.62 30 ASP B N 1
ATOM 940 C CA . ASP B 1 30 ? -2.275 -14.633 -3.438 1 97.62 30 ASP B CA 1
ATOM 941 C C . ASP B 1 30 ? -1.902 -13.352 -4.188 1 97.62 30 ASP B C 1
ATOM 943 O O . ASP B 1 30 ? -1.986 -12.258 -3.633 1 97.62 30 ASP B O 1
ATOM 947 N N . ARG B 1 31 ? -1.43 -13.609 -5.355 1 98.19 31 ARG B N 1
ATOM 948 C CA . ARG B 1 31 ? -1.052 -12.484 -6.199 1 98.19 31 ARG B CA 1
ATOM 949 C C . ARG B 1 31 ? -2.201 -11.492 -6.336 1 98.19 31 ARG B C 1
ATOM 951 O O . ARG B 1 31 ? -2.006 -10.281 -6.188 1 98.19 31 ARG B O 1
ATOM 958 N N . ASN B 1 32 ? -3.357 -12.023 -6.602 1 97.94 32 ASN B N 1
ATOM 959 C CA . ASN B 1 32 ? -4.535 -11.172 -6.773 1 97.94 32 ASN B CA 1
ATOM 960 C C . ASN B 1 32 ? -4.871 -10.414 -5.492 1 97.94 32 ASN B C 1
ATOM 962 O O . ASN B 1 32 ? -5.23 -9.234 -5.539 1 97.94 32 ASN B O 1
ATOM 966 N N . LEU B 1 33 ? -4.734 -11.031 -4.398 1 98.44 33 LEU B N 1
ATOM 967 C CA . LEU B 1 33 ? -4.984 -10.414 -3.1 1 98.44 33 LEU B CA 1
ATOM 968 C C . LEU B 1 33 ? -4 -9.281 -2.84 1 98.44 33 LEU B C 1
ATOM 970 O O . LEU B 1 33 ? -4.406 -8.172 -2.477 1 98.44 33 LEU B O 1
ATOM 974 N N . TYR B 1 34 ? -2.801 -9.484 -3.068 1 98.44 34 TYR B N 1
ATOM 975 C CA . TYR B 1 34 ? -1.777 -8.461 -2.857 1 98.44 34 TYR B CA 1
ATOM 976 C C . TYR B 1 34 ? -1.976 -7.285 -3.801 1 98.44 34 TYR B C 1
ATOM 978 O O . TYR B 1 34 ? -1.791 -6.129 -3.41 1 98.44 34 TYR B O 1
ATOM 986 N N . SER B 1 35 ? -2.281 -7.668 -4.969 1 97.75 35 SER B N 1
ATOM 987 C CA . SER B 1 35 ? -2.545 -6.621 -5.949 1 97.75 35 SER B CA 1
ATOM 988 C C . SER B 1 35 ? -3.688 -5.715 -5.5 1 97.75 35 SER B C 1
ATOM 990 O O . SER B 1 35 ? -3.557 -4.492 -5.516 1 97.75 35 SER B O 1
ATOM 992 N N . LYS B 1 36 ? -4.738 -6.32 -5.07 1 98.56 36 LYS B N 1
ATOM 993 C CA . LYS B 1 36 ? -5.891 -5.566 -4.582 1 98.56 36 LYS B CA 1
ATOM 994 C C . LYS B 1 36 ? -5.516 -4.703 -3.381 1 98.56 36 LYS B C 1
ATOM 996 O O . LYS B 1 36 ? -5.863 -3.523 -3.326 1 98.56 36 LYS B O 1
ATOM 1001 N N . ASN B 1 37 ? -4.805 -5.27 -2.465 1 98.69 37 ASN B N 1
ATOM 1002 C CA . ASN B 1 37 ? -4.395 -4.555 -1.262 1 98.69 37 ASN B CA 1
ATOM 1003 C C . ASN B 1 37 ? -3.449 -3.402 -1.589 1 98.69 37 ASN B C 1
ATOM 1005 O O . ASN B 1 37 ? -3.51 -2.346 -0.957 1 98.69 37 ASN B O 1
ATOM 1009 N N . LEU B 1 38 ? -2.619 -3.588 -2.535 1 98.56 38 LEU B N 1
ATOM 1010 C CA . LEU B 1 38 ? -1.691 -2.545 -2.965 1 98.56 38 LEU B CA 1
ATOM 1011 C C . LEU B 1 38 ? -2.445 -1.355 -3.547 1 98.56 38 LEU B C 1
ATOM 1013 O O . LEU B 1 38 ? -2.158 -0.206 -3.205 1 98.56 38 LEU B O 1
ATOM 1017 N N . ILE B 1 39 ? -3.404 -1.659 -4.371 1 98.69 39 ILE B N 1
ATOM 1018 C CA . ILE B 1 39 ? -4.203 -0.6 -4.98 1 98.69 39 ILE B CA 1
ATOM 1019 C C . ILE B 1 39 ? -4.906 0.206 -3.891 1 98.69 39 ILE B C 1
ATOM 1021 O O . ILE B 1 39 ? -4.898 1.438 -3.92 1 98.69 39 ILE B O 1
ATOM 1025 N N . GLU B 1 40 ? -5.406 -0.436 -2.955 1 98.75 40 GLU B N 1
ATOM 1026 C CA . GLU B 1 40 ? -6.09 0.224 -1.848 1 98.75 40 GLU B CA 1
ATOM 1027 C C . GLU B 1 40 ? -5.121 1.073 -1.028 1 98.75 40 GLU B C 1
ATOM 1029 O O . GLU B 1 40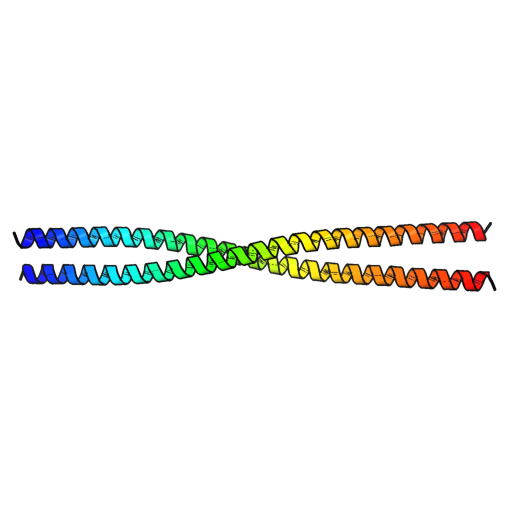 ? -5.457 2.189 -0.626 1 98.75 40 GLU B O 1
ATOM 1034 N N . SER B 1 41 ? -4.008 0.526 -0.803 1 98.81 41 SER B N 1
ATOM 1035 C CA . SER B 1 41 ? -2.994 1.263 -0.055 1 98.81 41 SER B CA 1
ATOM 1036 C C . SER B 1 41 ? -2.525 2.492 -0.824 1 98.81 41 SER B C 1
ATOM 1038 O O . SER B 1 41 ? -2.35 3.564 -0.241 1 98.81 41 SER B O 1
ATOM 1040 N N . GLN B 1 42 ? -2.344 2.371 -2.105 1 98.62 42 GLN B N 1
ATOM 1041 C CA . GLN B 1 42 ? -1.921 3.488 -2.943 1 98.62 42 GLN B CA 1
ATOM 1042 C C . GLN B 1 42 ? -2.986 4.578 -2.984 1 98.62 42 GLN B C 1
ATOM 1044 O O . GLN B 1 42 ? -2.664 5.77 -2.998 1 98.62 42 GLN B O 1
ATOM 1049 N N . ASP B 1 43 ? -4.211 4.238 -2.957 1 98.75 43 ASP B N 1
ATOM 1050 C CA . ASP B 1 43 ? -5.316 5.191 -2.883 1 98.75 43 ASP B CA 1
ATOM 1051 C C . ASP B 1 43 ? -5.301 5.949 -1.556 1 98.75 43 ASP B C 1
ATOM 1053 O O . ASP B 1 43 ? -5.5 7.164 -1.526 1 98.75 43 ASP B O 1
ATOM 1057 N N . GLU B 1 44 ? -5.055 5.215 -0.542 1 98.75 44 GLU B N 1
ATOM 1058 C CA . GLU B 1 44 ? -4.977 5.84 0.775 1 98.75 44 GLU B CA 1
ATOM 1059 C C . GLU B 1 44 ? -3.818 6.832 0.846 1 98.75 44 GLU B C 1
ATOM 1061 O O . GLU B 1 44 ? -3.955 7.914 1.421 1 98.75 44 GLU B O 1
ATOM 1066 N N . ILE B 1 45 ? -2.76 6.512 0.273 1 98.88 45 ILE B N 1
ATOM 1067 C CA . ILE B 1 45 ? -1.591 7.383 0.245 1 98.88 45 ILE B CA 1
ATOM 1068 C C . ILE B 1 45 ? -1.925 8.672 -0.502 1 98.88 45 ILE B C 1
ATOM 1070 O O . ILE B 1 45 ? -1.579 9.766 -0.052 1 98.88 45 ILE B O 1
ATOM 1074 N N . THR B 1 46 ? -2.619 8.508 -1.612 1 98.75 46 THR B N 1
ATOM 1075 C CA . THR B 1 46 ? -3.02 9.672 -2.4 1 98.75 46 THR B CA 1
ATOM 1076 C C . THR B 1 46 ? -3.916 10.594 -1.583 1 98.75 46 THR B C 1
ATOM 1078 O O . THR B 1 46 ? -3.725 11.812 -1.584 1 98.75 46 THR B O 1
ATOM 1081 N N . GLU B 1 47 ? -4.809 10.062 -0.863 1 98.56 47 GLU B N 1
ATOM 1082 C CA . GLU B 1 47 ? -5.711 10.828 -0.006 1 98.56 47 GLU B CA 1
ATOM 1083 C C . GLU B 1 47 ? -4.945 11.523 1.119 1 98.56 47 GLU B C 1
ATOM 1085 O O . GLU B 1 47 ? -5.203 12.688 1.427 1 98.56 47 GLU B O 1
ATOM 1090 N N . MET B 1 48 ? -3.988 10.883 1.623 1 98.56 48 MET B N 1
ATOM 1091 C CA . MET B 1 48 ? -3.219 11.43 2.734 1 98.56 48 MET B CA 1
ATOM 1092 C C . MET B 1 48 ? -2.303 12.555 2.26 1 98.56 48 MET B C 1
ATOM 1094 O O . MET B 1 48 ? -2.111 13.547 2.965 1 98.56 48 MET B O 1
ATOM 1098 N N . LYS B 1 49 ? -1.762 12.367 1.047 1 98.62 49 LYS B N 1
ATOM 1099 C CA . LYS B 1 49 ? -0.959 13.43 0.455 1 98.62 49 LYS B CA 1
ATOM 1100 C C . LYS B 1 49 ? -1.782 14.703 0.272 1 98.62 49 LYS B C 1
ATOM 1102 O O . LYS B 1 49 ? -1.301 15.805 0.542 1 98.62 49 LYS B O 1
ATOM 1107 N N . ARG B 1 50 ? -3 14.547 -0.111 1 98.44 50 ARG B N 1
ATOM 1108 C CA . ARG B 1 50 ? -3.914 15.68 -0.254 1 98.44 50 ARG B CA 1
ATOM 1109 C C . ARG B 1 50 ? -4.195 16.328 1.097 1 98.44 50 ARG B C 1
ATOM 1111 O O . ARG B 1 50 ? -4.152 17.562 1.223 1 98.44 50 ARG B O 1
ATOM 1118 N N . LYS B 1 51 ? -4.367 15.5 2.115 1 98.62 51 LYS B N 1
ATOM 1119 C CA . LYS B 1 51 ? -4.645 15.992 3.463 1 98.62 51 LYS B CA 1
ATOM 1120 C C . LYS B 1 51 ? -3.445 16.75 4.031 1 98.62 51 LYS B C 1
ATOM 1122 O O . LYS B 1 51 ? -3.604 17.797 4.645 1 98.62 51 LYS B O 1
ATOM 1127 N N . LEU B 1 52 ? -2.301 16.281 3.795 1 98.62 52 LEU B N 1
ATOM 1128 C CA . LEU B 1 52 ? -1.081 16.906 4.277 1 98.62 52 LEU B CA 1
ATOM 1129 C C . LEU B 1 52 ? -0.89 18.281 3.633 1 98.62 52 LEU B C 1
ATOM 1131 O O . LEU B 1 52 ? -0.508 19.234 4.305 1 98.62 52 LEU B O 1
ATOM 1135 N N . LYS B 1 53 ? -1.238 18.297 2.383 1 98.25 53 LYS B N 1
ATOM 1136 C CA . LYS B 1 53 ? -1.124 19.562 1.664 1 98.25 53 LYS B CA 1
ATOM 1137 C C . LYS B 1 53 ? -2.09 20.594 2.225 1 98.25 53 LYS B C 1
ATOM 1139 O O . LYS B 1 53 ? -1.718 21.75 2.42 1 98.25 53 LYS B O 1
ATOM 1144 N N . ILE B 1 54 ? -3.256 20.219 2.529 1 98.62 54 ILE B N 1
ATOM 1145 C CA . ILE B 1 54 ? -4.281 21.094 3.066 1 98.62 54 ILE B CA 1
ATOM 1146 C C . ILE B 1 54 ? -3.871 21.594 4.453 1 98.62 54 ILE B C 1
ATOM 1148 O O . ILE B 1 54 ? -3.979 22.781 4.758 1 98.62 54 ILE B O 1
ATOM 1152 N N . MET B 1 55 ? -3.324 20.734 5.203 1 98.31 55 MET B N 1
ATOM 1153 C CA . MET B 1 55 ? -2.936 21.078 6.566 1 98.31 55 MET B CA 1
ATOM 1154 C C . MET B 1 55 ? -1.731 22.016 6.566 1 98.31 55 MET B C 1
ATOM 1156 O O . MET B 1 55 ? -1.654 22.938 7.387 1 98.31 55 MET B O 1
ATOM 1160 N N . ASN B 1 56 ? -0.871 21.781 5.621 1 97.81 56 ASN B N 1
ATOM 1161 C CA . ASN B 1 56 ? 0.264 22.688 5.488 1 97.81 56 ASN B CA 1
ATOM 1162 C C . ASN B 1 56 ? -0.187 24.109 5.137 1 97.81 56 ASN B C 1
ATOM 1164 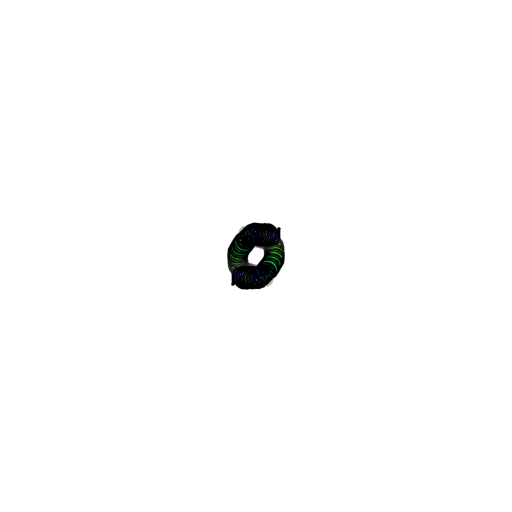O O . ASN B 1 56 ? 0.311 25.078 5.703 1 97.81 56 ASN B O 1
ATOM 1168 N N . HIS B 1 57 ? -1.2 24.188 4.305 1 97.94 57 HIS B N 1
ATOM 1169 C CA . HIS B 1 57 ? -1.765 25.484 3.932 1 97.94 57 HIS B CA 1
ATOM 1170 C C . HIS B 1 57 ? -2.443 26.156 5.121 1 97.94 57 HIS B C 1
ATOM 1172 O O . HIS B 1 57 ? -2.26 27.344 5.355 1 97.94 57 HIS B O 1
ATOM 1178 N N . GLN B 1 58 ? -3.096 25.359 5.914 1 98.25 58 GLN B N 1
ATOM 1179 C CA . GLN B 1 58 ? -3.752 25.859 7.121 1 98.25 58 GLN B CA 1
ATOM 1180 C C . GLN B 1 58 ? -2.734 26.391 8.125 1 98.25 58 GLN B C 1
ATOM 1182 O O . GLN B 1 58 ? -2.934 27.453 8.703 1 98.25 58 GLN B O 1
ATOM 1187 N N . ILE B 1 59 ? -1.664 25.719 8.32 1 98.31 59 ILE B N 1
ATOM 1188 C CA . ILE B 1 59 ? -0.609 26.125 9.234 1 98.31 59 ILE B CA 1
ATOM 1189 C C . ILE B 1 59 ? -0.001 27.453 8.766 1 98.31 59 ILE B C 1
ATOM 1191 O O . ILE B 1 59 ? 0.193 28.375 9.57 1 98.31 59 ILE B O 1
ATOM 1195 N N . ASP B 1 60 ? 0.158 27.562 7.469 1 97.62 60 ASP B N 1
ATOM 1196 C CA . ASP B 1 60 ? 0.709 28.781 6.906 1 97.62 60 ASP B CA 1
ATOM 1197 C C . ASP B 1 60 ? -0.237 29.969 7.125 1 97.62 60 ASP B C 1
ATOM 1199 O O . ASP B 1 60 ? 0.199 31.062 7.5 1 97.62 60 ASP B O 1
ATOM 1203 N N . GLN B 1 61 ? -1.475 29.797 7.023 1 97.44 61 GLN B N 1
ATOM 1204 C CA . GLN B 1 61 ? -2.494 30.812 7.211 1 97.44 61 GLN B CA 1
ATOM 1205 C C . GLN B 1 61 ? -2.553 31.281 8.664 1 97.44 61 GLN B C 1
ATOM 1207 O O . GLN B 1 61 ? -2.648 32.469 8.945 1 97.44 61 GLN B O 1
ATOM 1212 N N . LEU B 1 62 ? -2.434 30.297 9.539 1 97.19 62 LEU B N 1
ATOM 1213 C CA . LEU B 1 62 ? -2.475 30.609 10.969 1 97.19 62 LEU B CA 1
ATOM 1214 C C . LEU B 1 62 ? -1.24 31.406 11.383 1 97.19 62 LEU B C 1
ATOM 1216 O O . LEU B 1 62 ? -1.343 32.344 12.156 1 97.19 62 LEU B O 1
ATOM 1220 N N . LYS B 1 63 ? -0.15 31.047 10.758 1 95.19 63 LYS B N 1
ATOM 1221 C CA . LYS B 1 63 ? 1.093 31.75 11.055 1 95.19 63 LYS B CA 1
ATOM 1222 C C . LYS B 1 63 ? 1.046 33.188 10.555 1 95.19 63 LYS B C 1
ATOM 1224 O O . LYS B 1 63 ? 1.522 34.094 11.234 1 95.19 63 LYS B O 1
ATOM 1229 N N . GLU B 1 64 ? 0.401 33.406 9.43 1 94.25 64 GLU B N 1
ATOM 1230 C CA . GLU B 1 64 ? 0.249 34.75 8.883 1 94.25 64 GLU B CA 1
ATOM 1231 C C . GLU B 1 64 ? -0.692 35.594 9.742 1 94.25 64 GLU B C 1
ATOM 1233 O O . GLU B 1 64 ? -0.436 36.781 9.977 1 94.25 64 GLU B O 1
ATOM 1238 N N . GLU B 1 65 ? -1.687 35 10.234 1 92.56 65 GLU B N 1
ATOM 1239 C CA . GLU B 1 65 ? -2.641 35.688 11.094 1 92.56 65 GLU B CA 1
ATOM 1240 C C . GLU B 1 65 ? -1.985 36.125 12.406 1 92.56 65 GLU B C 1
ATOM 1242 O O . GLU B 1 65 ? -2.207 37.25 12.883 1 92.56 65 GLU B O 1
ATOM 1247 N N . ILE B 1 66 ? -1.151 35.344 13.008 1 91.75 66 ILE B N 1
ATOM 1248 C CA . ILE B 1 66 ? -0.445 35.625 14.25 1 91.75 66 ILE B CA 1
ATOM 1249 C C . ILE B 1 66 ? 0.533 36.781 14.031 1 91.75 66 ILE B C 1
ATOM 1251 O O . ILE B 1 66 ? 0.593 37.719 14.828 1 91.75 66 ILE B O 1
ATOM 1255 N N . THR B 1 67 ? 1.198 36.75 12.852 1 88.75 67 THR B N 1
ATOM 1256 C CA . THR B 1 67 ? 2.152 37.781 12.523 1 88.75 67 THR B CA 1
ATOM 1257 C C . THR B 1 67 ? 1.439 39.125 12.32 1 88.75 67 THR B C 1
ATOM 1259 O O . THR B 1 67 ? 1.914 40.156 12.789 1 88.75 67 THR B O 1
ATOM 1262 N N . ALA B 1 68 ? 0.266 39.125 11.688 1 85.56 68 ALA B N 1
ATOM 1263 C CA . ALA B 1 68 ? -0.506 40.344 11.438 1 85.56 68 ALA B CA 1
ATOM 1264 C C . ALA B 1 68 ? -1.05 40.938 12.734 1 85.56 68 ALA B C 1
ATOM 1266 O O . ALA B 1 68 ? -1.021 42.156 12.93 1 85.56 68 ALA B O 1
ATOM 1267 N N . LYS B 1 69 ? -1.433 40.125 13.68 1 79.69 69 LYS B N 1
ATOM 1268 C CA . LYS B 1 69 ? -1.979 40.594 14.953 1 79.69 69 LYS B CA 1
ATOM 1269 C C . LYS B 1 69 ? -0.882 41.156 15.852 1 79.69 69 LYS B C 1
ATOM 1271 O O . LYS B 1 69 ? -1.099 42.125 16.562 1 79.69 69 LYS B O 1
ATOM 1276 N N . GLU B 1 70 ? 0.308 40.562 15.773 1 81.88 70 GLU B N 1
ATOM 1277 C CA . GLU B 1 70 ? 1.446 41.062 16.531 1 81.88 70 GLU B CA 1
ATOM 1278 C C . GLU B 1 70 ? 1.9 42.438 16.031 1 81.88 70 GLU B C 1
ATOM 1280 O O . GLU B 1 70 ? 2.266 43.312 16.812 1 81.88 70 GLU B O 1
ATOM 1285 N N . ALA B 1 71 ? 1.749 42.625 14.703 1 81.38 71 ALA B N 1
ATOM 1286 C CA . ALA B 1 71 ? 2.129 43.906 14.109 1 81.38 71 ALA B CA 1
ATOM 1287 C C . ALA B 1 71 ? 1.151 45 14.5 1 81.38 71 ALA B C 1
ATOM 1289 O O . ALA B 1 71 ? 1.559 46.156 14.758 1 81.38 71 ALA B O 1
ATOM 1290 N N . THR B 1 72 ? -0.082 44.719 14.656 1 76.81 72 THR B N 1
ATOM 1291 C CA . THR B 1 72 ? -1.104 45.688 15.047 1 76.81 72 THR B CA 1
ATOM 1292 C C . THR B 1 72 ? -0.938 46.094 16.516 1 76.81 72 THR B C 1
ATOM 1294 O O . THR B 1 72 ? -1.099 47.25 16.859 1 76.81 72 THR B O 1
ATOM 1297 N N . LEU B 1 73 ? -0.502 45.188 17.391 1 72.69 73 LEU B N 1
ATOM 1298 C CA . LEU B 1 73 ? -0.284 45.469 18.812 1 72.69 73 LEU B CA 1
ATOM 1299 C C . LEU B 1 73 ? 0.896 46.406 19.016 1 72.69 73 LEU B C 1
ATOM 1301 O O . LEU B 1 73 ? 0.832 47.312 19.844 1 72.69 73 LEU B O 1
ATOM 1305 N N . VAL B 1 74 ? 1.908 46.219 18.203 1 74.19 74 VAL B N 1
ATOM 1306 C CA . VAL B 1 74 ? 3.098 47.062 18.297 1 74.19 74 VAL B CA 1
ATOM 1307 C C . VAL B 1 74 ? 2.764 48.469 17.844 1 74.19 74 VAL B C 1
ATOM 1309 O O . VAL B 1 74 ? 3.164 49.438 18.484 1 74.19 74 VAL B O 1
ATOM 1312 N N . LYS B 1 75 ? 1.903 48.656 16.875 1 74.88 75 LYS B N 1
ATOM 1313 C CA . LYS B 1 75 ? 1.504 49.938 16.359 1 74.88 75 LYS B CA 1
ATOM 1314 C C . LYS B 1 75 ? 0.633 50.688 17.375 1 74.88 75 LYS B C 1
ATOM 1316 O O . LYS B 1 75 ? 0.787 51.906 17.562 1 74.88 75 LYS B O 1
ATOM 1321 N N . GLU B 1 76 ? -0.211 50 18.047 1 67.62 76 GLU B N 1
ATOM 1322 C CA . GLU B 1 76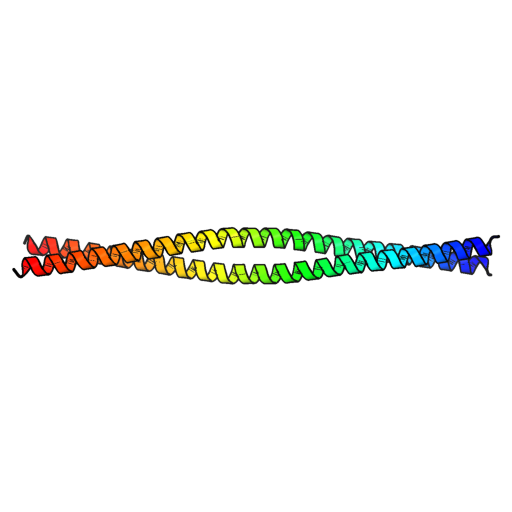 ? -1.099 50.594 19.031 1 67.62 76 GLU B CA 1
ATOM 1323 C C . GLU B 1 76 ? -0.319 51.094 20.25 1 67.62 76 GLU B C 1
ATOM 1325 O O . GLU B 1 76 ? -0.62 52.188 20.797 1 67.62 76 GLU B O 1
ATOM 1330 N N . HIS B 1 77 ? 0.696 50.406 20.672 1 71.44 77 HIS B N 1
ATOM 1331 C CA . HIS B 1 77 ? 1.521 50.812 21.812 1 71.44 77 HIS B CA 1
ATOM 1332 C C . HIS B 1 77 ? 2.352 52.031 21.484 1 71.44 77 HIS B C 1
ATOM 1334 O O . HIS B 1 77 ? 2.504 52.938 22.328 1 71.44 77 HIS B O 1
ATOM 1340 N N . LEU B 1 78 ? 2.719 52.219 20.266 1 68.75 78 LEU B N 1
ATOM 1341 C CA . LEU B 1 78 ? 3.525 53.344 19.844 1 68.75 78 LEU B CA 1
ATOM 1342 C C . LEU B 1 78 ? 2.674 54.625 19.75 1 68.75 78 LEU B C 1
ATOM 1344 O O . LEU B 1 78 ? 3.133 55.719 20.109 1 68.75 78 LEU B O 1
ATOM 1348 N N . GLU B 1 79 ? 1.425 54.406 19.406 1 67.19 79 GLU B N 1
ATOM 1349 C CA . GLU B 1 79 ? 0.514 55.531 19.281 1 67.19 79 GLU B CA 1
ATOM 1350 C C . GLU B 1 79 ? 0.066 56.031 20.656 1 67.19 79 GLU B C 1
ATOM 1352 O O . GLU B 1 79 ? -0.154 57.219 20.844 1 67.19 79 GLU B O 1
ATOM 1357 N N . HIS B 1 80 ? 0.002 55.156 21.625 1 65.06 80 HIS B N 1
ATOM 1358 C CA . HIS B 1 80 ? -0.397 55.562 22.969 1 65.06 80 HIS B CA 1
ATOM 1359 C C . HIS B 1 80 ? 0.747 56.25 23.703 1 65.06 80 HIS B C 1
ATOM 1361 O O . HIS B 1 80 ? 0.513 57.062 24.594 1 65.06 80 HIS B O 1
ATOM 1367 N N . GLN B 1 81 ? 1.929 55.938 23.438 1 62.22 81 GLN B N 1
ATOM 1368 C CA . GLN B 1 81 ? 3.064 56.625 24.062 1 62.22 81 GLN B CA 1
ATOM 1369 C C . GLN B 1 81 ? 3.311 57.969 23.422 1 62.22 81 GLN B C 1
ATOM 1371 O O . GLN B 1 81 ? 3.895 58.875 24.062 1 62.22 81 GLN B O 1
ATOM 1376 N N . ARG B 1 82 ? 2.57 58.219 22.219 1 56.66 82 ARG B N 1
ATOM 1377 C CA . ARG B 1 82 ? 2.633 59.562 21.672 1 56.66 82 ARG B CA 1
ATOM 1378 C C . ARG B 1 82 ? 1.591 60.469 22.328 1 56.66 82 ARG B C 1
ATOM 1380 O O . ARG B 1 82 ? 1.883 61.594 22.656 1 56.66 82 ARG B O 1
#

Foldseek 3Di:
DVVVVVVVVVVVVVVVVVVVVVVVVVVVVVVVVVVVVVVVVVVVVVVVVVVVVVVVVVVVVVVVVVVVVVVVVVVVVVVVVD/DVVVVVVVVVVVVVVVVVVVVVVVVVVVVVVVVVVVVVVVVVVVVVVVVVVVVVVVVVVVVVVVVVVVVVVVVVVVVVVVVD

Organism: Nematostella vectensis (NCBI:txid45351)